Protein AF-W1XUI3-F1 (afdb_monomer_lite)

pLDDT: mean 76.09, std 12.81, range [51.66, 95.88]

Organism: NCBI:txid408170

Radius of gyration: 26.44 Å; chains: 1; bounding box: 72×27×36 Å

Secondary structure (DSSP, 8-state):
--SHHHHHHHHHHHGGGG---PPPPPPPPPP-SPPHHHHHHHHTT----------

Foldseek 3Di:
DCVVVVVVVVVVVVVVPPPPPDDDPPDDDDDDDDDPVQVVCVVVVHDDDPDDPDD

Sequence (55 aa):
MKIISFALPCLLVLAGCSTSSQPEAPKPPQIGMANPASVYCQQKGGTPLVEYTRD

InterPro domains:
  IPR005590 Protein of unknown function DUF333 [PF03891] (32-52)

Structure (mmCIF, N/CA/C/O backbone):
data_AF-W1XUI3-F1
#
_entry.id   AF-W1XUI3-F1
#
loop_
_atom_site.group_PDB
_atom_site.id
_atom_site.type_symbol
_atom_site.label_atom_id
_atom_site.label_alt_id
_atom_site.label_comp_id
_atom_site.label_asym_id
_atom_site.label_entity_id
_atom_site.label_seq_id
_atom_site.pdbx_PDB_ins_code
_atom_site.Cartn_x
_atom_site.Cartn_y
_atom_site.Cartn_z
_atom_site.occupancy
_atom_site.B_iso_or_equiv
_atom_site.auth_seq_id
_atom_site.auth_comp_id
_atom_site.auth_asym_id
_atom_site.auth_atom_id
_atom_site.pdbx_PDB_model_num
ATOM 1 N N . MET A 1 1 ? 51.219 15.785 28.883 1.00 51.66 1 MET A N 1
ATOM 2 C CA . MET A 1 1 ? 50.283 16.517 27.997 1.00 51.66 1 MET A CA 1
ATOM 3 C C . MET A 1 1 ? 50.346 15.976 26.561 1.00 51.66 1 MET A C 1
ATOM 5 O O . MET A 1 1 ? 50.848 16.642 25.673 1.00 51.66 1 MET A O 1
ATOM 9 N N . LYS A 1 2 ? 49.893 14.734 26.336 1.00 56.34 2 LYS A N 1
ATOM 10 C CA . LYS A 1 2 ? 49.882 14.063 25.010 1.00 56.34 2 LYS A CA 1
ATOM 11 C C . LYS A 1 2 ? 48.493 13.493 24.661 1.00 56.34 2 LYS A C 1
ATOM 13 O O . LYS A 1 2 ? 48.184 13.268 23.502 1.00 56.34 2 LYS A O 1
ATOM 18 N N . ILE A 1 3 ? 47.644 13.334 25.682 1.00 60.44 3 ILE A N 1
ATOM 19 C CA . ILE A 1 3 ? 46.250 12.875 25.593 1.00 60.44 3 ILE A CA 1
ATOM 20 C C . ILE A 1 3 ? 45.313 13.886 24.916 1.00 60.44 3 ILE A C 1
ATOM 22 O O . ILE A 1 3 ? 44.324 13.483 24.320 1.00 60.44 3 ILE A O 1
ATOM 26 N N . ILE A 1 4 ? 45.646 15.183 24.929 1.00 61.16 4 ILE A N 1
ATOM 27 C CA . ILE A 1 4 ? 44.818 16.222 24.288 1.00 61.16 4 ILE A CA 1
ATOM 28 C C . ILE A 1 4 ? 44.907 16.120 22.752 1.00 61.16 4 ILE A C 1
ATOM 30 O O . ILE A 1 4 ? 43.910 16.324 22.068 1.00 61.16 4 ILE A O 1
ATOM 34 N N . SER A 1 5 ? 46.058 15.707 22.201 1.00 60.09 5 SER A N 1
ATOM 35 C CA . SER A 1 5 ? 46.250 15.556 20.748 1.00 60.09 5 SER A CA 1
ATOM 36 C C . SER A 1 5 ? 45.443 14.409 20.131 1.0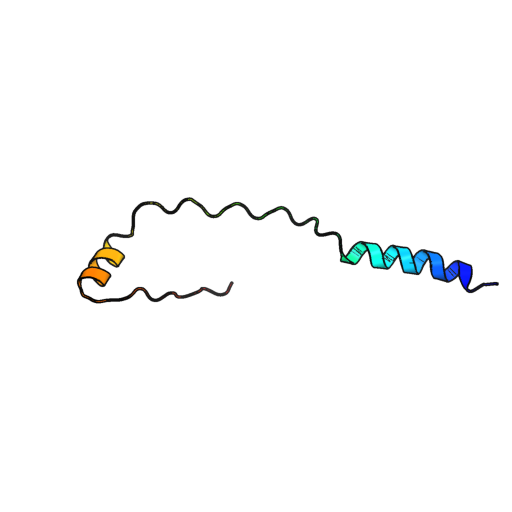0 60.09 5 SER A C 1
ATOM 38 O O . SER A 1 5 ? 45.141 14.463 18.945 1.00 60.09 5 SER A O 1
ATOM 40 N N . PHE A 1 6 ? 45.070 13.394 20.917 1.00 61.06 6 PHE A N 1
ATOM 41 C CA . PHE A 1 6 ? 44.242 12.274 20.450 1.00 61.06 6 PHE A CA 1
ATOM 42 C C . PHE A 1 6 ? 42.741 12.469 20.710 1.00 61.06 6 PHE A C 1
ATOM 44 O O . PHE A 1 6 ? 41.928 11.797 20.083 1.00 61.06 6 PHE A O 1
ATOM 51 N N . ALA A 1 7 ? 42.353 13.395 21.592 1.00 63.12 7 ALA A N 1
ATOM 52 C CA . ALA A 1 7 ? 40.948 13.618 21.941 1.00 63.12 7 ALA A CA 1
ATOM 53 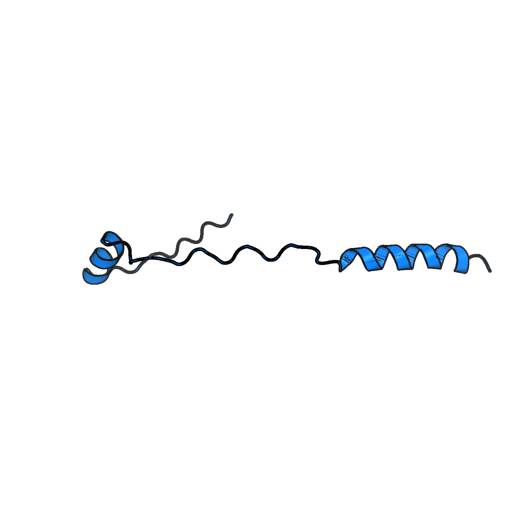C C . ALA A 1 7 ? 40.174 14.417 20.872 1.00 63.12 7 ALA A C 1
ATOM 55 O O . ALA A 1 7 ? 38.989 14.174 20.656 1.00 63.12 7 ALA A O 1
ATOM 56 N N . LEU A 1 8 ? 40.845 15.338 20.172 1.00 65.44 8 LEU A N 1
ATOM 57 C CA . LEU A 1 8 ? 40.231 16.186 19.146 1.00 65.44 8 LEU A CA 1
ATOM 58 C C . LEU A 1 8 ? 39.694 15.416 17.913 1.00 65.44 8 LEU A C 1
ATOM 60 O O . LEU A 1 8 ? 38.554 15.675 17.529 1.00 65.44 8 LEU A O 1
ATOM 64 N N . PRO A 1 9 ? 40.423 14.451 17.306 1.00 67.44 9 PRO A N 1
ATOM 65 C CA . PRO A 1 9 ? 39.900 13.689 16.167 1.00 67.44 9 PRO A CA 1
ATOM 66 C C . PRO A 1 9 ? 38.759 12.736 16.552 1.00 67.44 9 PRO A C 1
ATOM 68 O O . PRO A 1 9 ? 37.881 12.491 15.731 1.00 67.44 9 PRO A O 1
ATOM 71 N N . CYS A 1 10 ? 38.720 12.243 17.796 1.00 66.56 10 CYS A N 1
ATOM 72 C CA . CYS A 1 10 ? 37.629 11.384 18.265 1.00 66.56 10 CYS A CA 1
ATOM 73 C C . CYS A 1 10 ? 36.276 12.106 18.284 1.00 66.56 10 CYS A C 1
ATOM 75 O O . CYS A 1 10 ? 35.269 11.507 17.918 1.00 66.56 10 CYS A O 1
ATOM 77 N N . LEU A 1 11 ? 36.231 13.388 18.662 1.00 64.44 11 LEU A N 1
ATOM 78 C CA . LEU A 1 11 ? 34.970 14.140 18.698 1.00 64.44 11 LEU A CA 1
ATOM 79 C C . LEU A 1 11 ? 34.370 14.371 17.300 1.00 64.44 11 LEU A C 1
ATOM 81 O O . LEU A 1 11 ? 33.150 14.377 17.156 1.00 64.44 11 LEU A O 1
ATOM 85 N N . LEU A 1 12 ? 35.210 14.520 16.271 1.00 66.06 12 LEU A N 1
ATOM 86 C CA . LEU A 1 12 ? 34.771 14.742 14.887 1.00 66.06 12 LEU A CA 1
ATOM 87 C C . LEU A 1 12 ? 34.047 13.522 14.295 1.00 66.06 12 LEU A C 1
ATOM 89 O O . LEU A 1 12 ? 33.111 13.688 13.518 1.00 66.06 12 LEU A O 1
ATOM 93 N N . VAL A 1 13 ? 34.432 12.304 14.693 1.00 69.38 13 VAL A N 1
ATOM 94 C CA . VAL A 1 13 ? 33.813 11.061 14.195 1.00 69.38 13 VAL A CA 1
ATOM 95 C C . VAL A 1 13 ? 32.376 10.897 14.709 1.00 69.38 13 VAL A C 1
ATOM 97 O O . VAL A 1 13 ? 31.523 10.385 13.987 1.00 69.38 13 VAL A O 1
ATOM 100 N N . LEU A 1 14 ? 32.062 11.382 15.918 1.00 65.31 14 LEU A N 1
ATOM 101 C CA . LEU A 1 14 ? 30.719 11.241 16.499 1.00 65.31 14 LEU A CA 1
ATOM 102 C C . LEU A 1 14 ? 29.659 12.117 15.807 1.00 65.31 14 LEU A C 1
ATOM 104 O O . LEU A 1 14 ? 28.483 11.757 15.817 1.00 65.31 14 LEU A O 1
ATOM 108 N N . ALA A 1 15 ? 30.045 13.229 15.174 1.00 66.69 15 ALA A N 1
ATOM 109 C CA . ALA A 1 15 ? 29.105 14.115 14.479 1.00 66.69 15 ALA A CA 1
ATOM 110 C C . ALA A 1 15 ? 28.546 13.515 13.169 1.00 66.69 15 ALA A C 1
ATOM 112 O O . ALA A 1 15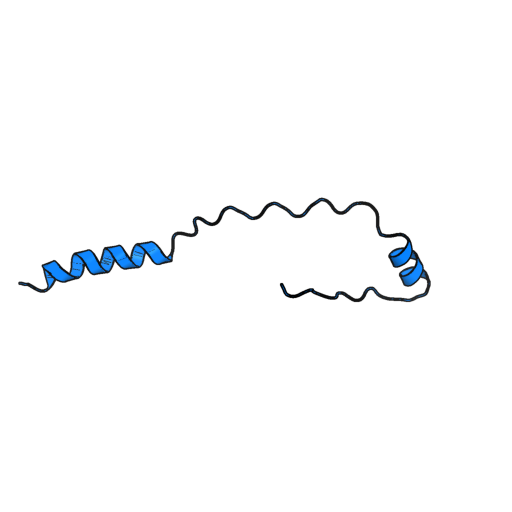 ? 27.513 13.963 12.675 1.00 66.69 15 ALA A O 1
ATOM 113 N N . GLY A 1 16 ? 29.196 12.486 12.609 1.00 64.00 16 GLY A N 1
ATOM 114 C CA . GLY A 1 16 ? 28.760 11.844 11.364 1.00 64.00 16 GLY A CA 1
ATOM 115 C C . GLY A 1 16 ? 27.543 10.921 11.509 1.00 64.00 16 GLY A C 1
ATOM 116 O O . GLY A 1 16 ? 26.845 10.686 10.528 1.00 64.00 16 GLY A O 1
ATOM 117 N N . CYS A 1 17 ? 27.247 10.420 12.714 1.00 71.38 17 CYS A N 1
ATOM 118 C CA . CYS A 1 17 ? 26.186 9.424 12.920 1.00 71.38 17 CYS A CA 1
ATOM 119 C C . CYS A 1 17 ? 24.755 9.993 12.980 1.00 71.38 17 CYS A C 1
ATOM 121 O O . CYS A 1 17 ? 23.809 9.212 12.952 1.00 71.38 17 CYS A O 1
ATOM 123 N N . SER A 1 18 ? 24.561 11.315 13.066 1.00 67.12 18 SER A N 1
ATOM 124 C CA . SER A 1 18 ? 23.226 11.939 13.176 1.00 67.12 18 SER A CA 1
ATOM 125 C C . SER A 1 18 ? 22.810 12.774 11.961 1.00 67.12 18 SER A C 1
ATOM 127 O O . SER A 1 18 ? 21.728 13.362 11.962 1.00 67.12 18 SER A O 1
ATOM 129 N N . THR A 1 19 ? 23.631 12.822 10.906 1.00 63.97 19 THR A N 1
ATOM 130 C CA . THR A 1 19 ? 23.277 13.514 9.660 1.00 63.97 19 THR A CA 1
ATOM 131 C C . THR A 1 19 ? 22.252 12.683 8.887 1.00 63.97 19 THR A C 1
ATOM 133 O O . THR A 1 19 ? 22.581 11.850 8.045 1.00 63.97 19 THR A O 1
ATOM 136 N N . SER A 1 20 ? 20.975 12.906 9.199 1.00 67.44 20 SER A N 1
ATOM 137 C CA . SER A 1 20 ? 19.836 12.404 8.431 1.00 67.44 20 SER A CA 1
ATOM 138 C C . SER A 1 20 ? 19.674 13.225 7.148 1.00 67.44 20 SER A C 1
ATOM 140 O O . SER A 1 20 ? 18.723 13.985 7.001 1.00 67.44 20 SER A O 1
ATOM 142 N N . SER A 1 21 ? 20.608 13.077 6.206 1.00 68.06 21 SER A N 1
ATOM 143 C CA . SER A 1 21 ? 20.486 13.610 4.837 1.00 68.06 21 SER A CA 1
ATOM 144 C C . SER A 1 21 ? 19.636 12.703 3.944 1.00 68.06 21 SER A C 1
ATOM 146 O O . SER A 1 21 ? 19.912 12.585 2.752 1.00 68.06 21 SER A O 1
ATOM 148 N N . GLN A 1 22 ? 18.651 12.000 4.508 1.00 72.75 22 GLN A N 1
ATOM 149 C CA . GLN A 1 22 ? 17.733 11.213 3.695 1.00 72.75 22 GLN A CA 1
ATOM 150 C C . GLN A 1 22 ? 16.734 12.167 3.038 1.00 72.75 22 GLN A C 1
ATOM 152 O O . GLN A 1 22 ? 16.067 12.918 3.754 1.00 72.75 22 GLN A O 1
ATOM 157 N N . PRO A 1 23 ? 16.629 12.181 1.698 1.00 77.56 23 PRO A N 1
ATOM 158 C CA . PRO A 1 23 ? 15.545 12.876 1.027 1.00 77.56 23 PRO A CA 1
ATOM 159 C C . PRO A 1 23 ? 14.208 12.342 1.545 1.00 77.56 23 PRO A C 1
ATOM 161 O O . PRO A 1 23 ? 14.027 11.129 1.656 1.00 77.56 23 PRO A O 1
ATOM 164 N N . GLU A 1 24 ? 13.280 13.244 1.861 1.00 79.75 24 GLU A N 1
ATOM 165 C CA . GLU A 1 24 ? 11.908 12.871 2.203 1.00 79.75 24 GLU A CA 1
ATOM 166 C C . GLU A 1 24 ? 11.355 11.965 1.093 1.00 79.75 24 GLU A C 1
ATOM 168 O O . GLU A 1 24 ? 11.443 12.301 -0.095 1.00 79.75 24 GLU A O 1
ATOM 173 N N . ALA A 1 25 ? 10.809 10.806 1.468 1.00 83.00 25 ALA A N 1
ATOM 174 C CA . ALA A 1 25 ? 10.203 9.911 0.495 1.00 83.00 25 ALA A CA 1
ATOM 175 C C . ALA A 1 25 ? 9.076 10.651 -0.253 1.00 83.00 25 ALA A C 1
ATOM 177 O O . ALA A 1 25 ? 8.335 11.432 0.360 1.00 83.00 25 ALA A O 1
ATOM 178 N N . PRO A 1 26 ? 8.908 10.419 -1.568 1.00 84.69 26 PRO A N 1
ATOM 179 C CA . PRO A 1 26 ? 7.773 10.961 -2.294 1.00 84.69 26 PRO A CA 1
ATOM 180 C C . PRO A 1 26 ? 6.472 10.572 -1.595 1.00 84.69 26 PRO A C 1
ATOM 182 O O . PRO A 1 26 ? 6.300 9.432 -1.160 1.00 84.69 26 PRO A O 1
ATOM 185 N N . LYS A 1 27 ? 5.539 11.523 -1.500 1.00 84.12 27 LYS A N 1
ATOM 186 C CA . LYS A 1 27 ? 4.202 11.226 -0.985 1.00 84.12 27 LYS A CA 1
ATOM 187 C C . LYS A 1 27 ? 3.590 10.090 -1.813 1.00 84.12 27 LYS A C 1
ATOM 189 O O . LYS A 1 27 ? 3.757 10.095 -3.037 1.00 84.12 27 LYS A O 1
ATOM 194 N N . PRO A 1 28 ? 2.872 9.147 -1.177 1.00 81.25 28 PRO A N 1
ATOM 195 C CA . PRO A 1 28 ? 2.205 8.083 -1.907 1.00 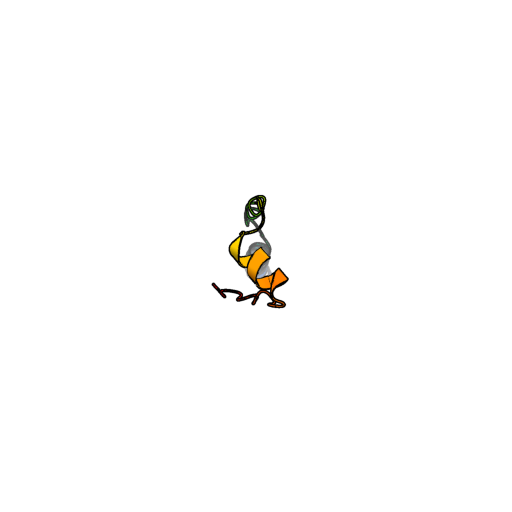81.25 28 PRO A CA 1
ATOM 196 C C . PRO A 1 28 ? 1.257 8.680 -2.956 1.00 81.25 28 PRO A C 1
ATOM 198 O O . PRO A 1 28 ? 0.705 9.769 -2.743 1.00 81.25 28 PRO A O 1
ATOM 201 N N . PRO A 1 29 ? 1.071 7.992 -4.095 1.00 83.44 29 PRO A N 1
ATOM 202 C CA . PRO A 1 29 ? 0.161 8.456 -5.127 1.00 83.44 29 PRO A CA 1
ATOM 203 C C . PRO A 1 29 ? -1.248 8.607 -4.552 1.00 83.44 29 PRO A C 1
ATOM 205 O O . PRO A 1 29 ? -1.663 7.862 -3.661 1.00 83.44 29 PRO A O 1
ATOM 208 N N . GLN A 1 30 ? -1.996 9.573 -5.080 1.00 83.38 30 GLN A N 1
ATOM 209 C CA . GLN A 1 30 ? -3.403 9.709 -4.727 1.00 83.38 30 GLN A CA 1
ATOM 210 C C . GLN A 1 30 ? -4.144 8.456 -5.199 1.00 83.38 30 GLN A C 1
ATOM 212 O O . GLN A 1 30 ? -4.144 8.131 -6.387 1.00 83.38 30 GLN A O 1
ATOM 217 N N . ILE A 1 31 ? -4.745 7.735 -4.255 1.00 79.69 31 ILE A N 1
ATOM 218 C CA . ILE A 1 31 ? -5.551 6.554 -4.554 1.00 79.69 31 ILE A CA 1
ATOM 219 C C . ILE A 1 31 ? -6.825 7.032 -5.257 1.00 79.69 31 ILE A C 1
ATOM 221 O O . ILE A 1 31 ? -7.521 7.916 -4.759 1.00 79.69 31 ILE A O 1
ATOM 225 N N . GLY A 1 32 ? -7.095 6.468 -6.435 1.00 83.06 32 GLY A N 1
ATOM 226 C CA . GLY A 1 32 ? -8.284 6.772 -7.227 1.00 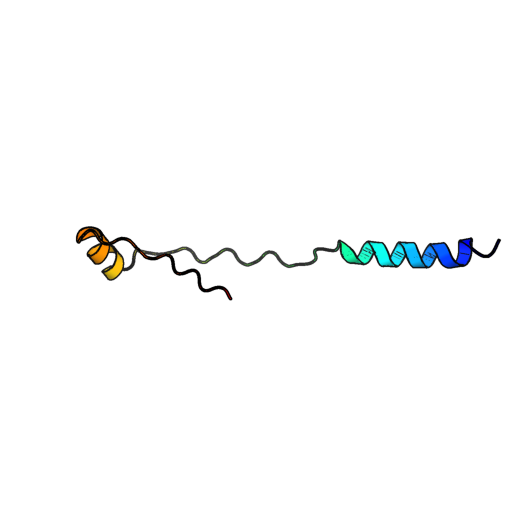83.06 32 GLY A CA 1
ATOM 227 C C . GLY A 1 32 ? -9.538 6.049 -6.727 1.00 83.06 32 GLY A C 1
ATOM 228 O O . GLY A 1 32 ? -9.694 5.746 -5.546 1.00 83.06 32 GLY A O 1
ATOM 229 N N . MET A 1 33 ? -10.449 5.751 -7.654 1.00 88.25 33 MET A N 1
ATOM 230 C CA . MET A 1 33 ? -11.671 5.000 -7.356 1.00 88.25 33 MET A CA 1
ATOM 231 C C . MET A 1 33 ? -11.363 3.602 -6.803 1.00 88.25 33 MET A C 1
ATOM 233 O O . MET A 1 33 ? -10.386 2.965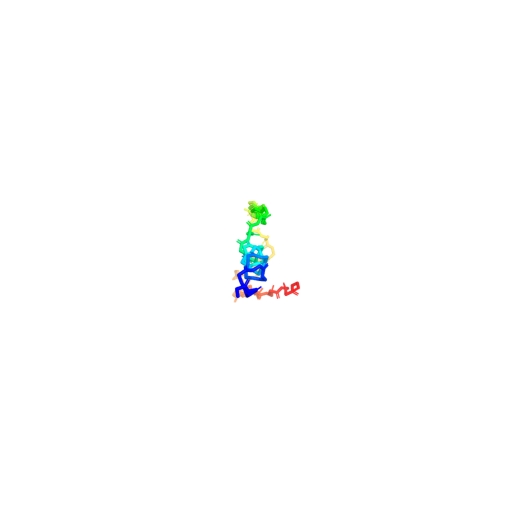 -7.196 1.00 88.25 33 MET A O 1
ATOM 237 N N . ALA A 1 34 ? -12.235 3.103 -5.922 1.00 88.06 34 ALA A N 1
ATOM 238 C CA . ALA A 1 34 ? -12.121 1.751 -5.387 1.00 88.06 34 ALA A CA 1
ATOM 239 C C . ALA A 1 34 ? -12.186 0.695 -6.506 1.00 88.06 34 ALA A C 1
ATOM 241 O O . ALA A 1 34 ? -12.960 0.829 -7.455 1.00 88.06 34 ALA A O 1
ATOM 242 N N . ASN A 1 35 ? -11.407 -0.383 -6.369 1.00 87.25 35 ASN A N 1
ATOM 243 C CA . ASN A 1 35 ? -11.453 -1.520 -7.287 1.00 87.25 35 ASN A CA 1
ATOM 244 C C . ASN A 1 35 ? -12.873 -2.142 -7.284 1.00 87.25 35 ASN A C 1
ATOM 246 O O . ASN A 1 35 ? -13.308 -2.619 -6.229 1.00 87.25 35 ASN A O 1
ATOM 250 N N . PRO A 1 36 ? -13.592 -2.189 -8.428 1.00 92.69 36 PRO A N 1
ATOM 251 C CA . PRO A 1 36 ? -14.955 -2.721 -8.501 1.00 92.69 36 PRO A CA 1
ATOM 252 C C . PRO A 1 36 ? -15.099 -4.147 -7.954 1.00 92.69 36 PRO A C 1
ATOM 254 O O . PRO A 1 36 ? -16.111 -4.467 -7.330 1.00 92.69 36 PRO A O 1
ATOM 257 N N . ALA A 1 37 ? -14.076 -4.991 -8.125 1.00 91.94 37 ALA A N 1
ATOM 258 C CA . ALA A 1 37 ? -14.081 -6.350 -7.590 1.00 91.94 37 ALA A CA 1
ATOM 259 C C . ALA A 1 37 ? -14.058 -6.357 -6.054 1.00 91.94 37 ALA A C 1
ATOM 261 O O . ALA A 1 37 ? -14.833 -7.073 -5.424 1.00 91.94 37 ALA A O 1
ATOM 262 N N . SER A 1 38 ? -13.224 -5.514 -5.438 1.00 90.62 38 SER A N 1
ATOM 263 C CA . SER A 1 38 ? -13.154 -5.382 -3.978 1.00 90.62 38 SER A CA 1
ATOM 264 C C . SER A 1 38 ? -14.478 -4.889 -3.395 1.00 90.62 38 SER A C 1
ATOM 266 O O . SER A 1 38 ? -14.927 -5.402 -2.371 1.00 90.62 38 SER A O 1
ATOM 268 N N . VAL A 1 39 ? -15.130 -3.940 -4.072 1.00 93.38 39 VAL A N 1
ATOM 269 C CA . VAL A 1 39 ? -16.450 -3.429 -3.677 1.00 93.38 39 VAL A CA 1
ATOM 270 C C . VAL A 1 39 ? -17.517 -4.522 -3.772 1.00 93.38 39 VAL A C 1
ATOM 272 O O . VAL A 1 39 ? -18.309 -4.676 -2.844 1.00 93.38 39 VAL A O 1
ATOM 275 N N . TYR A 1 40 ? -17.521 -5.324 -4.841 1.00 94.56 40 TYR A N 1
ATOM 276 C CA . TYR A 1 40 ? -18.442 -6.458 -4.958 1.00 94.56 40 TYR A CA 1
ATOM 277 C C . TYR A 1 40 ? -18.234 -7.474 -3.828 1.00 94.56 40 TYR A C 1
ATOM 279 O O . TYR A 1 40 ? -19.196 -7.873 -3.174 1.00 94.56 40 TYR A O 1
ATOM 287 N N . CYS A 1 41 ? -16.986 -7.850 -3.540 1.00 93.75 41 CYS A N 1
ATOM 288 C CA . CYS A 1 41 ? -16.679 -8.780 -2.453 1.00 93.75 41 CYS A CA 1
ATOM 289 C C . CYS A 1 41 ? -17.188 -8.270 -1.098 1.00 93.75 41 CYS A C 1
ATOM 291 O O . CYS A 1 41 ? -17.780 -9.043 -0.346 1.00 93.75 41 CYS A O 1
ATOM 293 N N . GLN A 1 42 ? -17.037 -6.972 -0.819 1.00 93.31 42 GLN A N 1
ATOM 294 C CA . GLN A 1 42 ? -17.572 -6.354 0.398 1.00 93.31 42 GLN A CA 1
ATOM 295 C C . GLN A 1 42 ? -19.099 -6.421 0.469 1.00 93.31 42 GLN A C 1
ATOM 297 O O . GLN A 1 42 ? -19.651 -6.776 1.508 1.00 93.31 42 GLN A O 1
ATOM 302 N N . GLN A 1 43 ? -19.797 -6.167 -0.640 1.00 95.69 43 GLN A N 1
ATOM 303 C CA . GLN A 1 43 ? -21.260 -6.293 -0.692 1.00 95.69 43 GLN A CA 1
ATOM 304 C C . GLN A 1 43 ? -21.744 -7.725 -0.425 1.00 95.69 43 GLN A C 1
ATOM 306 O O . GLN A 1 43 ? -22.843 -7.924 0.088 1.00 95.69 43 GLN A O 1
ATOM 311 N N . LYS A 1 44 ? -20.926 -8.733 -0.744 1.00 95.88 44 LYS A N 1
ATOM 312 C CA . LYS A 1 44 ? -21.203 -10.146 -0.442 1.00 95.88 44 LYS A CA 1
ATOM 313 C C . LYS A 1 44 ? -20.824 -10.542 0.993 1.00 95.88 44 LYS A C 1
ATOM 315 O O . LYS A 1 44 ? -20.911 -11.721 1.325 1.00 95.88 44 LYS A O 1
ATOM 320 N N . GLY A 1 45 ? -20.431 -9.580 1.830 1.00 95.44 45 GLY A N 1
ATOM 321 C CA . GLY A 1 45 ? -20.027 -9.791 3.221 1.00 95.44 45 GLY A CA 1
ATOM 322 C C . GLY A 1 45 ? -18.555 -10.168 3.398 1.00 95.44 45 GLY A C 1
ATOM 323 O O . GLY A 1 45 ? -18.156 -10.546 4.495 1.00 95.44 45 GLY A O 1
ATOM 324 N N . GLY A 1 46 ? -17.745 -10.089 2.339 1.00 93.19 46 GLY A N 1
ATOM 325 C CA . GLY A 1 46 ? -16.304 -10.299 2.421 1.00 93.19 46 GLY A CA 1
ATOM 326 C C . GLY A 1 46 ? -15.581 -9.100 3.036 1.00 93.19 46 GLY A C 1
ATOM 327 O O . GLY A 1 46 ? -16.028 -7.959 2.932 1.00 93.19 46 GLY A O 1
ATOM 328 N N . THR A 1 47 ? -14.423 -9.339 3.638 1.00 87.94 47 THR A N 1
ATOM 329 C CA . THR A 1 47 ? -13.528 -8.285 4.129 1.00 87.94 47 THR A CA 1
ATOM 330 C C . THR A 1 47 ? -12.218 -8.314 3.344 1.00 87.94 47 THR A C 1
ATOM 332 O O . THR A 1 47 ? -11.776 -9.386 2.924 1.00 87.94 47 THR A O 1
ATOM 335 N N . PRO A 1 48 ? -11.593 -7.154 3.078 1.00 79.19 48 PRO A N 1
ATOM 336 C CA . PRO A 1 48 ? -10.288 -7.142 2.439 1.00 79.19 48 PRO A CA 1
ATOM 337 C C . PRO A 1 48 ? -9.255 -7.760 3.384 1.00 79.19 48 PRO A C 1
ATOM 339 O O . PRO A 1 48 ? -9.187 -7.403 4.561 1.00 79.19 48 PRO A O 1
ATOM 342 N N . LEU A 1 49 ? -8.429 -8.660 2.858 1.00 80.88 49 LEU A N 1
ATOM 343 C CA . LEU A 1 49 ? -7.211 -9.072 3.539 1.00 80.88 49 LEU A CA 1
ATOM 344 C C . LEU A 1 49 ? -6.164 -7.990 3.294 1.00 80.88 49 LEU A C 1
ATOM 346 O O . LEU A 1 49 ? -5.868 -7.648 2.149 1.00 80.88 49 LEU A O 1
ATOM 350 N N . VAL A 1 50 ? -5.632 -7.423 4.373 1.00 78.88 50 VAL A N 1
ATOM 351 C CA . VAL A 1 50 ? -4.473 -6.537 4.288 1.00 78.88 50 VAL A CA 1
ATOM 352 C C . VAL A 1 50 ? -3.241 -7.429 4.317 1.00 78.88 50 VAL A C 1
ATOM 354 O O . VAL A 1 50 ? -2.709 -7.742 5.378 1.00 78.88 50 VAL A O 1
ATOM 357 N N . GLU A 1 51 ? -2.826 -7.886 3.139 1.00 78.88 51 GLU A N 1
ATOM 358 C CA . GLU A 1 51 ? -1.525 -8.523 2.960 1.00 78.88 51 GLU A CA 1
ATOM 359 C C . GLU A 1 51 ? -0.487 -7.399 2.884 1.00 78.88 51 GLU A C 1
ATOM 361 O O . GLU A 1 51 ? -0.420 -6.666 1.896 1.00 78.88 51 GLU A O 1
ATOM 366 N N . TYR A 1 52 ? 0.290 -7.206 3.948 1.00 74.19 52 TYR A N 1
ATOM 367 C CA . TYR A 1 52 ? 1.466 -6.350 3.862 1.00 74.19 52 TYR A CA 1
ATOM 368 C C . TYR A 1 52 ? 2.577 -7.180 3.227 1.00 74.19 52 TYR A C 1
ATOM 370 O O . TYR A 1 52 ? 3.136 -8.066 3.877 1.00 74.19 52 TYR A O 1
ATOM 378 N N . THR A 1 53 ? 2.902 -6.913 1.964 1.00 65.00 53 THR A N 1
ATOM 379 C CA . THR A 1 53 ? 4.181 -7.356 1.410 1.00 65.00 53 THR A CA 1
ATOM 380 C C . THR A 1 53 ? 5.265 -6.673 2.236 1.00 65.00 53 THR A C 1
ATOM 382 O O . THR A 1 53 ? 5.468 -5.468 2.112 1.00 65.00 53 THR A O 1
ATOM 385 N N . ARG A 1 54 ? 5.906 -7.409 3.153 1.00 54.34 54 ARG A N 1
ATOM 386 C CA . ARG A 1 54 ? 7.197 -6.963 3.678 1.00 54.34 54 ARG A CA 1
ATOM 387 C C . ARG A 1 54 ? 8.156 -6.992 2.498 1.00 54.34 54 ARG A C 1
ATOM 389 O O . ARG A 1 54 ? 8.468 -8.082 2.024 1.00 54.34 54 ARG A O 1
ATOM 396 N N . ASP A 1 55 ? 8.538 -5.814 2.028 1.00 51.97 55 ASP A N 1
ATOM 397 C CA . ASP A 1 55 ? 9.793 -5.648 1.299 1.00 51.97 55 ASP A CA 1
ATOM 398 C C . ASP A 1 55 ? 10.974 -6.113 2.171 1.00 51.97 55 ASP A C 1
ATOM 400 O O . ASP A 1 55 ? 10.921 -5.906 3.413 1.00 51.97 55 ASP A O 1
#